Protein AF-A0A925GNR9-F1 (afdb_monomer_lite)

Structure (mmCIF, N/CA/C/O backbone):
data_AF-A0A925GNR9-F1
#
_entry.id   AF-A0A925GNR9-F1
#
loop_
_atom_site.group_PDB
_atom_site.id
_atom_site.type_symbol
_atom_site.label_atom_id
_atom_site.label_alt_id
_atom_site.label_comp_id
_atom_site.label_asym_id
_atom_site.label_entity_id
_atom_site.label_seq_id
_atom_site.pdbx_PDB_ins_code
_atom_site.Cartn_x
_atom_site.Cartn_y
_atom_site.Cartn_z
_atom_site.occupancy
_atom_site.B_iso_or_equiv
_atom_site.auth_seq_id
_atom_site.auth_comp_id
_atom_site.auth_asym_id
_atom_site.auth_atom_id
_atom_site.pdbx_PDB_model_num
ATOM 1 N N . ALA A 1 1 ? 16.975 -4.257 -23.717 1.00 45.25 1 ALA A N 1
ATOM 2 C CA . ALA A 1 1 ? 16.540 -3.544 -22.502 1.00 45.25 1 ALA A CA 1
ATOM 3 C C . ALA A 1 1 ? 15.121 -3.998 -22.194 1.00 45.25 1 ALA A C 1
ATOM 5 O O . ALA A 1 1 ? 14.310 -4.008 -23.113 1.00 45.25 1 ALA A O 1
ATOM 6 N N . ARG A 1 2 ? 14.858 -4.485 -20.975 1.00 49.28 2 ARG A N 1
ATOM 7 C CA . ARG A 1 2 ? 13.511 -4.875 -20.528 1.00 49.28 2 ARG A CA 1
ATOM 8 C C . ARG A 1 2 ? 12.659 -3.606 -20.499 1.00 49.28 2 ARG A C 1
ATOM 10 O O . ARG A 1 2 ? 12.994 -2.686 -19.762 1.00 49.28 2 ARG A O 1
ATOM 17 N N . ALA A 1 3 ? 11.660 -3.528 -21.371 1.00 58.31 3 ALA A N 1
ATOM 18 C CA . ALA A 1 3 ? 10.755 -2.390 -21.424 1.00 58.31 3 ALA A CA 1
ATOM 19 C C . ALA A 1 3 ? 9.917 -2.378 -20.142 1.00 58.31 3 ALA A C 1
ATOM 21 O O . ALA A 1 3 ? 9.346 -3.404 -19.772 1.00 58.31 3 ALA A O 1
ATOM 22 N N . VAL A 1 4 ? 9.895 -1.241 -19.454 1.00 66.12 4 VAL A N 1
ATOM 23 C CA . VAL A 1 4 ? 8.911 -0.984 -18.404 1.00 66.12 4 VAL A CA 1
ATOM 24 C C . VAL A 1 4 ? 7.555 -0.835 -19.091 1.00 66.12 4 VAL A C 1
ATOM 26 O O . VAL A 1 4 ? 7.478 -0.268 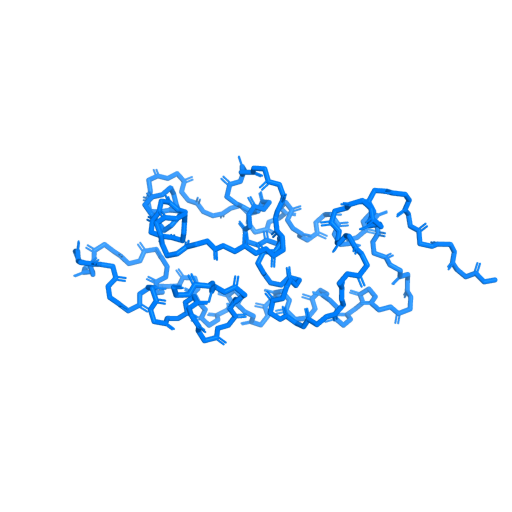-20.180 1.00 66.12 4 VAL A O 1
ATOM 29 N N . SER A 1 5 ? 6.505 -1.418 -18.516 1.00 86.31 5 SER A N 1
ATOM 30 C CA . SER A 1 5 ? 5.156 -1.280 -19.067 1.00 86.31 5 SER A CA 1
ATOM 31 C C . SER A 1 5 ? 4.696 0.178 -18.967 1.00 86.31 5 SER A C 1
ATOM 33 O O . SER A 1 5 ? 4.852 0.791 -17.911 1.00 86.31 5 SER A O 1
ATOM 35 N N . ASP A 1 6 ? 4.029 0.704 -20.000 1.00 89.62 6 ASP A N 1
ATOM 36 C CA . ASP A 1 6 ? 3.363 2.018 -19.946 1.00 89.62 6 ASP A CA 1
ATOM 37 C C . ASP A 1 6 ? 2.413 2.124 -18.737 1.00 89.62 6 ASP A C 1
ATOM 39 O O . ASP A 1 6 ? 2.233 3.197 -18.154 1.00 89.62 6 ASP A O 1
ATOM 43 N N . ALA A 1 7 ? 1.803 1.001 -18.332 1.00 92.00 7 ALA A N 1
ATOM 44 C CA . ALA A 1 7 ? 0.942 0.939 -17.155 1.00 92.00 7 ALA A CA 1
ATOM 45 C C . ALA A 1 7 ? 1.734 1.132 -15.853 1.00 92.00 7 ALA A C 1
ATOM 47 O O . ALA A 1 7 ? 1.257 1.820 -14.950 1.00 92.00 7 ALA A O 1
ATOM 48 N N . TRP A 1 8 ? 2.947 0.582 -15.772 1.00 94.88 8 TRP A N 1
ATOM 49 C CA . TRP A 1 8 ? 3.834 0.758 -14.626 1.00 94.88 8 TRP A CA 1
ATOM 50 C C . TRP A 1 8 ? 4.352 2.189 -14.530 1.00 94.88 8 TRP A C 1
ATOM 52 O O . TRP A 1 8 ? 4.233 2.807 -13.472 1.00 94.88 8 TRP A O 1
ATOM 62 N N . ASP A 1 9 ? 4.846 2.753 -15.634 1.00 93.31 9 ASP A N 1
ATOM 63 C CA . ASP A 1 9 ? 5.337 4.137 -15.662 1.00 93.31 9 ASP A CA 1
ATOM 64 C C . ASP A 1 9 ? 4.227 5.126 -15.295 1.00 93.31 9 ASP A C 1
ATOM 66 O O . ASP A 1 9 ? 4.435 6.053 -14.511 1.00 93.31 9 ASP A O 1
ATOM 70 N N . LYS A 1 10 ? 3.005 4.892 -15.785 1.00 93.88 10 LYS A N 1
ATOM 71 C CA . LYS A 1 10 ? 1.841 5.710 -15.437 1.00 93.88 10 LYS A CA 1
ATOM 72 C C . LYS A 1 10 ? 1.438 5.578 -13.968 1.00 93.88 10 LYS A C 1
ATOM 74 O O . LYS A 1 10 ? 1.074 6.579 -13.356 1.00 93.88 10 LYS A O 1
ATOM 79 N N . ALA A 1 11 ? 1.437 4.363 -13.420 1.00 94.81 11 ALA A N 1
ATOM 80 C CA . ALA A 1 11 ? 1.001 4.109 -12.048 1.00 94.81 11 ALA A CA 1
ATOM 81 C C . ALA A 1 11 ? 2.008 4.634 -11.018 1.00 94.81 11 ALA A C 1
ATOM 83 O O . ALA A 1 11 ? 1.617 5.227 -10.014 1.00 94.81 11 ALA A O 1
ATOM 84 N N . THR A 1 12 ? 3.299 4.442 -11.288 1.00 95.00 12 THR A N 1
ATOM 85 C CA . THR A 1 12 ? 4.389 4.905 -10.425 1.00 95.00 12 THR A CA 1
ATOM 86 C C . THR A 1 12 ? 4.716 6.379 -10.625 1.00 95.00 12 THR A C 1
ATOM 88 O O . THR A 1 12 ? 5.238 7.012 -9.715 1.00 95.00 12 THR A O 1
ATOM 91 N N . GLY A 1 13 ? 4.450 6.950 -11.803 1.00 92.38 13 GLY A N 1
ATOM 92 C CA . GLY A 1 13 ? 4.871 8.313 -12.132 1.00 92.38 13 GLY A CA 1
ATOM 93 C C . GLY A 1 13 ? 6.392 8.497 -12.069 1.00 92.38 13 GLY A C 1
ATOM 94 O O . GLY A 1 13 ? 6.855 9.599 -11.783 1.00 92.38 13 GLY A O 1
ATOM 95 N N . GLY A 1 14 ? 7.160 7.419 -12.270 1.00 90.38 14 GLY A N 1
ATOM 96 C CA . GLY A 1 14 ? 8.621 7.399 -12.144 1.00 90.38 14 GLY A CA 1
ATOM 97 C C . GLY A 1 14 ? 9.150 7.209 -10.716 1.00 90.38 14 GLY A C 1
ATOM 98 O O . GLY A 1 14 ? 10.365 7.163 -10.525 1.00 90.38 14 GLY A O 1
ATOM 99 N N . HIS A 1 15 ? 8.277 7.077 -9.712 1.00 93.19 15 HIS A N 1
ATOM 100 C CA . HIS A 1 15 ? 8.691 6.743 -8.350 1.00 93.19 15 HIS A CA 1
ATOM 101 C C . HIS A 1 15 ? 9.125 5.278 -8.242 1.00 93.19 15 HIS A C 1
ATOM 103 O O . HIS A 1 15 ? 8.481 4.380 -8.778 1.00 93.19 15 HIS A O 1
ATOM 109 N N . SER A 1 16 ? 10.216 5.040 -7.520 1.00 91.00 16 SER A N 1
ATOM 110 C CA . SER A 1 16 ? 10.762 3.696 -7.274 1.00 91.00 16 SER A CA 1
ATOM 111 C C . SER A 1 16 ? 11.191 3.477 -5.822 1.00 91.00 16 SER A C 1
ATOM 113 O O . SER A 1 16 ? 11.683 2.402 -5.495 1.00 91.00 16 SER A O 1
ATOM 115 N N . ASP A 1 17 ? 10.994 4.472 -4.950 1.00 95.44 17 ASP A N 1
ATOM 116 C CA . ASP A 1 17 ? 11.191 4.322 -3.512 1.00 95.44 17 ASP A CA 1
ATOM 117 C C . ASP A 1 17 ? 10.093 3.445 -2.893 1.00 95.44 17 ASP A C 1
ATOM 119 O O . ASP A 1 17 ? 8.928 3.497 -3.299 1.00 95.44 17 ASP A O 1
ATOM 123 N N . GLU A 1 18 ? 10.473 2.656 -1.888 1.00 96.38 18 GLU A N 1
ATOM 124 C CA . GLU A 1 18 ? 9.603 1.665 -1.246 1.00 96.38 18 GLU A CA 1
ATOM 125 C C . GLU A 1 18 ? 8.308 2.283 -0.715 1.00 96.38 18 GLU A C 1
ATOM 127 O O . GLU A 1 18 ? 7.229 1.761 -0.978 1.00 96.38 18 GLU A O 1
ATOM 132 N N . GLY A 1 19 ? 8.384 3.445 -0.058 1.00 97.31 19 GLY A N 1
ATOM 133 C CA . GLY A 1 19 ? 7.212 4.115 0.503 1.00 97.31 19 GLY A CA 1
ATOM 134 C C . GLY A 1 19 ? 6.181 4.501 -0.559 1.00 97.31 19 GLY A C 1
ATOM 135 O O . GLY A 1 19 ? 4.977 4.303 -0.367 1.00 97.31 19 GLY A O 1
ATOM 136 N N . SER A 1 20 ? 6.622 5.018 -1.707 1.00 97.75 20 SER A N 1
ATOM 137 C CA . SER A 1 20 ? 5.735 5.349 -2.829 1.00 97.75 20 SER A CA 1
ATOM 138 C C . SER A 1 20 ? 5.140 4.103 -3.491 1.00 97.75 20 SER A C 1
ATOM 140 O O . SER A 1 20 ? 3.959 4.112 -3.850 1.00 97.75 20 SER A O 1
ATOM 142 N N . LEU A 1 21 ? 5.918 3.023 -3.614 1.00 98.12 21 LEU A N 1
ATOM 143 C CA . LEU A 1 21 ? 5.453 1.749 -4.169 1.00 98.12 21 LEU A CA 1
ATOM 144 C C . LEU A 1 21 ? 4.454 1.051 -3.238 1.00 98.12 21 LEU A C 1
ATOM 146 O O . LEU A 1 21 ? 3.369 0.685 -3.684 1.00 98.12 21 LEU A O 1
ATOM 150 N N . LEU A 1 22 ? 4.737 0.964 -1.937 1.00 98.50 22 LEU A N 1
ATOM 151 C CA . LEU A 1 22 ? 3.807 0.426 -0.939 1.00 98.50 22 LEU A CA 1
ATOM 152 C C . LEU A 1 22 ? 2.502 1.223 -0.899 1.00 98.50 22 LEU A C 1
ATOM 154 O O . LEU A 1 22 ? 1.416 0.646 -0.832 1.00 98.50 22 LEU A O 1
ATOM 158 N N . THR A 1 23 ? 2.583 2.548 -1.036 1.00 98.44 23 THR A N 1
ATOM 159 C CA . THR A 1 23 ? 1.393 3.401 -1.151 1.00 98.44 23 THR A CA 1
ATOM 160 C C . THR A 1 23 ? 0.553 3.036 -2.370 1.00 98.44 23 THR A C 1
ATOM 162 O O . THR A 1 23 ? -0.671 2.886 -2.271 1.00 98.44 23 THR A O 1
ATOM 165 N N . LEU A 1 24 ? 1.213 2.860 -3.515 1.00 98.31 24 LEU A N 1
ATOM 166 C CA . LEU A 1 24 ? 0.580 2.470 -4.766 1.00 98.31 24 LEU A CA 1
ATOM 167 C C . LEU A 1 24 ? -0.103 1.108 -4.629 1.00 98.31 24 LEU A C 1
ATOM 169 O O . LEU A 1 24 ? -1.305 0.999 -4.887 1.00 98.31 24 LEU A O 1
ATOM 173 N N . PHE A 1 25 ? 0.620 0.100 -4.150 1.00 98.38 25 PHE A N 1
ATOM 174 C CA . PHE A 1 25 ? 0.118 -1.258 -3.944 1.00 98.38 25 PHE A CA 1
ATOM 175 C C . PHE A 1 25 ? -1.069 -1.281 -2.981 1.00 98.38 25 PHE A C 1
ATOM 177 O O . PHE A 1 25 ? -2.117 -1.839 -3.309 1.00 98.38 25 PHE A O 1
ATOM 184 N N . LEU A 1 26 ? -0.983 -0.565 -1.859 1.00 98.25 26 LEU A N 1
ATOM 185 C CA . LEU A 1 26 ? -2.081 -0.446 -0.905 1.00 98.25 26 LEU A CA 1
ATOM 186 C C . LEU A 1 26 ? -3.320 0.210 -1.536 1.00 98.25 26 LEU A C 1
ATOM 188 O O . LEU A 1 26 ? -4.450 -0.247 -1.340 1.00 98.25 26 LEU A O 1
ATOM 192 N N . THR A 1 27 ? -3.150 1.273 -2.328 1.00 97.81 27 THR A N 1
ATOM 193 C CA . THR A 1 27 ? -4.295 1.908 -3.003 1.00 97.81 27 THR A CA 1
ATOM 194 C C . THR A 1 27 ? -4.974 0.958 -3.993 1.00 97.81 27 THR A C 1
ATOM 196 O O . THR A 1 27 ? -6.206 0.918 -4.033 1.00 97.81 27 THR A O 1
ATOM 199 N N . MET A 1 28 ? -4.211 0.122 -4.700 1.00 97.00 28 MET A N 1
ATOM 200 C CA . MET A 1 28 ? -4.750 -0.901 -5.601 1.00 97.00 28 MET A CA 1
ATOM 201 C C . MET A 1 28 ? -5.439 -2.038 -4.844 1.00 97.00 28 MET A C 1
ATOM 203 O O . MET A 1 28 ? -6.583 -2.370 -5.155 1.00 97.00 28 MET A O 1
ATOM 207 N N . ALA A 1 29 ? -4.818 -2.557 -3.784 1.00 97.62 29 ALA A N 1
ATOM 208 C CA . ALA A 1 29 ? -5.365 -3.627 -2.948 1.00 97.62 29 ALA A CA 1
ATOM 209 C C . ALA A 1 29 ? -6.652 -3.219 -2.205 1.00 97.62 29 ALA A C 1
ATOM 211 O O . ALA A 1 29 ? -7.478 -4.054 -1.836 1.00 97.62 29 ALA A O 1
ATOM 212 N N . THR A 1 30 ? -6.880 -1.917 -2.019 1.00 96.50 30 THR A N 1
ATOM 213 C CA . THR A 1 30 ? -8.157 -1.388 -1.509 1.00 96.50 30 THR A CA 1
ATOM 214 C C . THR A 1 30 ? -9.191 -1.117 -2.603 1.00 96.50 30 THR A C 1
ATOM 216 O O . THR A 1 30 ? -10.285 -0.635 -2.302 1.00 96.50 30 THR A O 1
ATOM 219 N N . GLY A 1 31 ? -8.879 -1.362 -3.878 1.00 93.81 31 GLY A N 1
ATOM 220 C CA . GLY A 1 31 ? -9.722 -1.011 -5.024 1.00 93.81 31 GLY A CA 1
ATOM 221 C C . GLY A 1 31 ? -9.953 0.497 -5.148 1.00 93.81 31 GLY A C 1
ATOM 222 O O . GLY A 1 31 ? -11.065 0.939 -5.447 1.00 93.81 31 GLY A O 1
ATOM 223 N N . SER A 1 32 ? -8.965 1.300 -4.765 1.00 94.62 32 SER A N 1
ATOM 224 C CA . SER A 1 32 ? -8.972 2.757 -4.901 1.00 94.62 32 SER A CA 1
ATOM 225 C C . SER A 1 32 ? -8.146 3.164 -6.123 1.00 94.62 32 SER A C 1
ATOM 227 O O . SER A 1 32 ? -7.410 2.356 -6.681 1.00 94.62 32 SER A O 1
ATOM 229 N N . ALA A 1 33 ? -8.272 4.418 -6.563 1.00 93.75 33 ALA A N 1
ATOM 230 C CA . ALA A 1 33 ? -7.428 4.922 -7.644 1.00 93.75 33 ALA A CA 1
ATOM 231 C C . ALA A 1 33 ? -5.937 4.817 -7.244 1.00 93.75 33 ALA A C 1
ATOM 233 O O . ALA A 1 33 ? -5.622 5.251 -6.129 1.00 93.75 33 ALA A O 1
ATOM 234 N N . PRO A 1 34 ? -5.054 4.293 -8.120 1.00 94.81 34 PRO A N 1
ATOM 235 C CA . PRO A 1 34 ? -3.630 4.150 -7.833 1.00 94.81 34 PRO A CA 1
ATOM 236 C C . PRO A 1 34 ? -2.990 5.500 -7.492 1.00 94.81 34 PRO A C 1
ATOM 238 O O . PRO A 1 34 ? -3.195 6.484 -8.210 1.00 94.81 34 PRO A O 1
ATOM 241 N N . LYS A 1 35 ? -2.254 5.569 -6.379 1.00 96.31 35 LYS A N 1
ATOM 242 C CA . LYS A 1 35 ? -1.546 6.778 -5.933 1.00 96.31 35 LYS A CA 1
ATOM 243 C C . LYS A 1 35 ? -0.222 6.420 -5.282 1.00 96.31 35 LYS A C 1
ATOM 245 O O . LYS A 1 35 ? -0.176 5.501 -4.483 1.00 96.31 35 LYS A O 1
ATOM 250 N N . THR A 1 36 ? 0.798 7.232 -5.518 1.00 97.06 36 THR A N 1
ATOM 251 C CA . THR A 1 36 ? 2.100 7.143 -4.838 1.00 97.06 36 THR A CA 1
ATOM 252 C C . THR A 1 36 ? 2.225 8.074 -3.633 1.00 97.06 36 THR A C 1
ATOM 254 O O . THR A 1 36 ? 3.235 8.042 -2.943 1.00 97.06 36 THR A O 1
ATOM 257 N N . LEU A 1 37 ? 1.209 8.905 -3.367 1.00 97.31 37 LEU A N 1
ATOM 258 C CA . LEU A 1 37 ? 1.172 9.835 -2.240 1.00 97.31 37 LEU A CA 1
ATOM 259 C C . LEU A 1 37 ? -0.223 9.870 -1.612 1.00 97.31 37 LEU A C 1
ATOM 261 O O . LEU A 1 37 ? -1.235 10.044 -2.305 1.00 97.31 37 LEU A O 1
ATOM 265 N N . LEU A 1 38 ? -0.274 9.784 -0.286 1.00 97.25 38 LEU A N 1
ATOM 266 C CA . LEU A 1 38 ? -1.492 9.969 0.496 1.00 97.25 38 LEU A CA 1
ATOM 267 C C . LEU A 1 38 ? -1.424 11.250 1.313 1.00 97.25 38 LEU A C 1
ATOM 269 O O . LEU A 1 38 ? -0.373 11.671 1.775 1.00 97.25 38 LEU A O 1
ATOM 273 N N . THR A 1 39 ? -2.590 11.835 1.548 1.00 97.38 39 THR A N 1
ATOM 274 C CA . THR A 1 39 ? -2.797 12.730 2.690 1.00 97.38 39 THR A CA 1
ATOM 275 C C . THR A 1 39 ? -3.272 11.909 3.880 1.00 97.38 39 THR A C 1
ATOM 277 O O . THR A 1 39 ? -3.912 10.872 3.675 1.00 97.38 39 THR A O 1
ATOM 280 N N . GLU A 1 40 ? -3.082 12.393 5.110 1.00 95.69 40 GLU A N 1
ATOM 281 C CA . GLU A 1 40 ? -3.608 11.703 6.302 1.00 95.69 40 GLU A CA 1
ATOM 282 C C . GLU A 1 40 ? -5.105 11.386 6.199 1.00 95.69 40 GLU A C 1
ATOM 284 O O . GLU A 1 40 ? -5.552 10.283 6.514 1.00 95.69 40 GLU A O 1
ATOM 289 N N . LYS A 1 41 ? -5.895 12.326 5.669 1.00 96.31 41 LYS A N 1
ATOM 290 C CA . LYS A 1 41 ? -7.333 12.126 5.444 1.00 96.31 41 LYS A CA 1
ATOM 291 C C . LYS A 1 41 ? -7.612 10.959 4.490 1.00 96.31 41 LYS A C 1
ATOM 293 O O . LYS A 1 41 ? -8.562 10.197 4.697 1.00 96.31 41 LYS A O 1
ATOM 298 N N . THR A 1 42 ? -6.811 10.827 3.433 1.00 96.69 42 THR A N 1
ATOM 299 C CA . THR A 1 42 ? -6.946 9.725 2.472 1.00 96.69 42 THR A CA 1
ATOM 300 C C . THR A 1 42 ? -6.508 8.412 3.111 1.00 96.69 42 THR A C 1
ATOM 302 O O . THR A 1 42 ? -7.234 7.432 2.988 1.00 96.69 42 THR A O 1
ATOM 305 N N . ALA A 1 43 ? -5.405 8.405 3.862 1.00 97.44 43 ALA A N 1
ATOM 306 C CA . ALA A 1 43 ? -4.934 7.239 4.607 1.00 97.44 43 ALA A CA 1
ATOM 307 C C . ALA A 1 43 ? -6.002 6.727 5.593 1.00 97.44 43 ALA A C 1
ATOM 309 O O . ALA A 1 43 ? -6.388 5.561 5.538 1.00 97.44 43 ALA A O 1
ATOM 310 N N . ALA A 1 44 ? -6.598 7.616 6.395 1.00 96.81 44 ALA A N 1
ATOM 311 C CA . ALA A 1 44 ? -7.704 7.270 7.292 1.00 96.81 44 ALA A CA 1
ATOM 312 C C . ALA A 1 44 ? -8.919 6.699 6.538 1.00 96.81 44 ALA A C 1
ATOM 314 O O . ALA A 1 44 ? -9.592 5.787 7.017 1.00 96.81 44 ALA A O 1
ATOM 315 N N . THR A 1 45 ? -9.210 7.222 5.343 1.00 96.88 45 THR A N 1
ATOM 316 C CA . THR A 1 45 ? -10.294 6.710 4.490 1.00 96.88 45 THR A CA 1
ATOM 317 C C . THR A 1 45 ? -9.982 5.310 3.962 1.00 96.88 45 THR A C 1
ATOM 319 O O . THR A 1 45 ? -10.871 4.458 3.952 1.00 96.88 45 THR A O 1
ATOM 322 N N . LEU A 1 46 ? -8.733 5.049 3.565 1.00 97.31 46 LEU A N 1
ATOM 323 C CA . LEU A 1 46 ? -8.286 3.726 3.129 1.00 97.31 46 LEU A CA 1
ATOM 324 C C . LEU A 1 46 ? -8.386 2.705 4.261 1.00 97.31 46 LEU A C 1
ATOM 326 O O . LEU A 1 46 ? -8.975 1.653 4.045 1.00 97.31 46 LEU A O 1
ATOM 330 N N . ILE A 1 47 ? -7.926 3.036 5.471 1.00 97.19 47 ILE A N 1
ATOM 331 C CA . ILE A 1 47 ? -8.036 2.150 6.643 1.00 97.19 47 ILE A CA 1
ATOM 332 C C . ILE A 1 47 ? -9.502 1.777 6.901 1.00 97.19 47 ILE A C 1
ATOM 334 O O . ILE A 1 47 ? -9.843 0.603 7.027 1.00 97.19 47 ILE A O 1
ATOM 338 N N . LYS A 1 48 ? -10.412 2.760 6.897 1.00 96.06 48 LYS A N 1
ATOM 339 C CA . LYS A 1 48 ? -11.853 2.494 7.055 1.00 96.06 48 LYS A CA 1
ATOM 340 C C . LYS A 1 48 ? -12.398 1.584 5.955 1.00 96.06 48 LYS A C 1
ATOM 342 O O . LYS A 1 48 ? -13.248 0.739 6.227 1.00 96.06 48 LYS A O 1
ATOM 347 N N . LYS A 1 49 ? -11.927 1.751 4.716 1.00 96.00 49 LYS A N 1
ATOM 348 C CA . LYS A 1 49 ? -12.309 0.890 3.591 1.00 96.00 49 LYS A CA 1
ATOM 349 C C . LYS A 1 49 ? -11.795 -0.536 3.796 1.00 96.00 49 LYS A C 1
ATOM 351 O O . LYS A 1 49 ? -12.588 -1.459 3.671 1.00 96.00 49 LYS A O 1
ATOM 356 N N . ILE A 1 50 ? -10.536 -0.703 4.202 1.00 96.69 50 ILE A N 1
ATOM 357 C CA . ILE A 1 50 ? -9.928 -2.003 4.528 1.00 96.69 50 ILE A CA 1
ATOM 358 C C . ILE A 1 50 ? -10.759 -2.741 5.576 1.00 96.69 50 ILE A C 1
ATOM 360 O O . ILE A 1 50 ? -11.140 -3.885 5.358 1.00 96.69 50 ILE A O 1
ATOM 364 N N . ARG A 1 51 ? -11.122 -2.074 6.674 1.00 95.62 51 ARG A N 1
ATOM 365 C CA . ARG A 1 51 ? -11.925 -2.691 7.743 1.00 95.62 51 ARG A CA 1
ATOM 366 C C . ARG A 1 51 ? -13.352 -3.023 7.308 1.00 95.62 51 ARG A C 1
ATOM 368 O O . ARG A 1 51 ? -13.947 -3.969 7.804 1.00 95.62 51 ARG A O 1
ATOM 375 N N . LYS A 1 52 ? -13.912 -2.256 6.368 1.00 95.00 52 LYS A N 1
ATOM 376 C CA . LYS A 1 52 ? -15.276 -2.464 5.867 1.00 95.00 52 LYS A CA 1
ATOM 377 C C . LYS A 1 52 ? -15.373 -3.566 4.810 1.00 95.00 52 LYS A C 1
ATOM 379 O O . LYS A 1 52 ? -16.358 -4.295 4.796 1.00 95.00 52 LYS A O 1
ATOM 384 N N . SER A 1 53 ? -14.433 -3.620 3.870 1.00 94.38 53 SER A N 1
ATOM 385 C CA . SER A 1 53 ? -14.524 -4.474 2.674 1.00 94.38 53 SER A CA 1
ATOM 386 C C . SER A 1 53 ? -13.399 -5.496 2.545 1.00 94.38 53 SER A C 1
ATOM 388 O O . SER A 1 53 ? -13.360 -6.217 1.551 1.00 94.38 53 SER A O 1
ATOM 390 N N . GLY A 1 54 ? -12.483 -5.542 3.509 1.00 94.44 54 GLY A N 1
ATOM 391 C CA . GLY A 1 54 ? -11.255 -6.317 3.415 1.00 94.44 54 GLY A CA 1
ATOM 392 C C . GLY A 1 54 ? -10.191 -5.642 2.548 1.00 94.44 54 GLY A C 1
ATOM 393 O O . GLY A 1 54 ? -10.406 -4.583 1.945 1.00 94.44 54 GLY A O 1
ATOM 394 N N . LEU A 1 55 ? -9.028 -6.291 2.505 1.00 96.06 55 LEU A N 1
ATOM 395 C CA . LEU A 1 55 ? -7.878 -5.929 1.682 1.00 96.06 55 LEU A CA 1
ATOM 396 C C . LEU A 1 55 ? -7.656 -7.038 0.649 1.00 96.06 55 LEU A C 1
ATOM 398 O O . LEU A 1 55 ? -7.514 -8.195 1.033 1.00 96.06 55 LEU A O 1
ATOM 402 N N . LYS A 1 56 ? -7.638 -6.681 -0.636 1.00 97.12 56 LYS A N 1
ATOM 403 C CA . LYS A 1 56 ? -7.441 -7.608 -1.757 1.00 97.12 56 LYS A CA 1
ATOM 404 C C . LYS A 1 56 ? -5.977 -7.609 -2.166 1.00 97.12 56 LYS A C 1
ATOM 406 O O . LYS A 1 56 ? -5.580 -6.888 -3.082 1.00 97.12 56 LYS A O 1
ATOM 411 N N . VAL A 1 57 ? -5.175 -8.345 -1.408 1.00 97.00 57 VAL A N 1
ATOM 41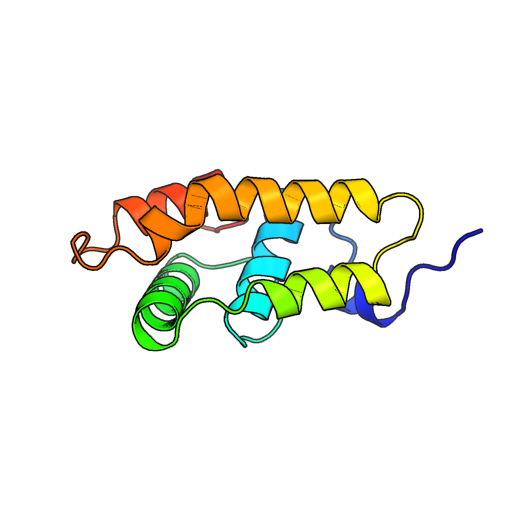2 C CA . VAL A 1 57 ? -3.713 -8.407 -1.551 1.00 97.00 57 VAL A CA 1
ATOM 413 C C . VAL A 1 57 ? -3.302 -8.803 -2.972 1.00 97.00 57 VAL A C 1
ATOM 415 O O . VAL A 1 57 ? -2.351 -8.246 -3.521 1.00 97.00 57 VAL A O 1
ATOM 418 N N . GLU A 1 58 ? -4.084 -9.688 -3.584 1.00 97.19 58 GLU A N 1
ATOM 419 C CA . GLU A 1 58 ? -3.896 -10.218 -4.928 1.00 97.19 58 GLU A CA 1
ATOM 420 C C . GLU A 1 58 ? -3.872 -9.136 -6.015 1.00 97.19 58 GLU A C 1
ATOM 422 O O . GLU A 1 58 ? -3.090 -9.243 -6.950 1.00 97.19 58 GLU A O 1
ATOM 427 N N . LEU A 1 59 ? -4.624 -8.036 -5.868 1.00 97.12 59 LEU A N 1
ATOM 428 C CA . LEU A 1 59 ? -4.666 -6.986 -6.896 1.00 97.12 59 LEU A CA 1
ATOM 429 C C . LEU A 1 59 ? -3.313 -6.293 -7.085 1.00 97.12 59 LEU A C 1
ATOM 431 O O . LEU A 1 59 ? -2.979 -5.881 -8.194 1.00 97.12 59 LEU A O 1
ATOM 435 N N . ALA A 1 60 ? -2.548 -6.134 -6.006 1.00 97.38 60 ALA A N 1
ATOM 436 C CA . ALA A 1 60 ? -1.207 -5.571 -6.087 1.00 97.38 60 ALA A CA 1
ATOM 437 C C . ALA A 1 60 ? -0.198 -6.613 -6.589 1.00 97.38 60 ALA A C 1
ATOM 439 O O . ALA A 1 60 ? 0.632 -6.286 -7.433 1.00 97.38 60 ALA A O 1
ATOM 440 N N . THR A 1 61 ? -0.307 -7.866 -6.139 1.00 97.19 61 THR A N 1
ATOM 441 C CA . THR A 1 61 ? 0.525 -8.977 -6.624 1.00 97.19 61 THR A CA 1
ATOM 442 C C . THR A 1 61 ? 0.396 -9.172 -8.135 1.00 97.19 61 THR A C 1
ATOM 444 O O . THR A 1 61 ? 1.412 -9.233 -8.828 1.00 97.19 61 THR A O 1
ATOM 447 N N . ASP A 1 62 ? -0.832 -9.197 -8.653 1.00 96.44 62 ASP A N 1
ATOM 448 C CA . ASP A 1 62 ? -1.115 -9.351 -10.081 1.00 96.44 62 ASP A CA 1
ATOM 449 C C . ASP A 1 62 ? -0.573 -8.160 -10.880 1.00 96.44 62 ASP A C 1
ATOM 451 O O . ASP A 1 62 ? 0.080 -8.341 -11.906 1.00 96.44 62 ASP A O 1
ATOM 455 N N . PHE A 1 63 ? -0.754 -6.935 -10.371 1.00 96.12 63 PHE A N 1
ATOM 456 C CA . PHE A 1 63 ? -0.208 -5.731 -10.999 1.00 96.12 63 PHE A CA 1
ATOM 457 C C . PHE A 1 63 ? 1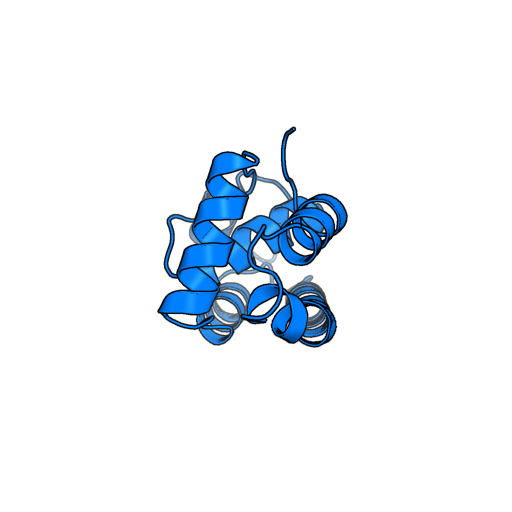.325 -5.770 -11.104 1.00 96.12 63 PHE A C 1
ATOM 459 O O . PHE A 1 63 ? 1.886 -5.422 -12.145 1.00 96.12 63 PHE A O 1
ATOM 466 N N . ILE A 1 64 ? 2.013 -6.205 -10.041 1.00 96.00 64 ILE A N 1
ATOM 467 C CA . ILE A 1 64 ? 3.473 -6.364 -10.042 1.00 96.00 64 ILE A CA 1
ATOM 468 C C . ILE A 1 64 ? 3.869 -7.422 -11.078 1.00 96.00 64 ILE A C 1
ATOM 470 O O . ILE A 1 64 ? 4.724 -7.151 -11.917 1.00 96.00 64 ILE A O 1
ATOM 474 N N . ALA A 1 65 ? 3.209 -8.584 -11.083 1.00 94.19 65 ALA A N 1
ATOM 475 C CA . ALA A 1 65 ? 3.435 -9.656 -12.056 1.00 94.19 65 ALA A CA 1
ATOM 476 C C . ALA A 1 65 ? 3.252 -9.245 -13.513 1.00 94.19 65 ALA A C 1
ATOM 478 O O . ALA A 1 65 ? 4.050 -9.643 -14.363 1.00 94.19 65 ALA A O 1
ATOM 479 N N . GLU A 1 66 ? 2.241 -8.439 -13.804 1.00 94.44 66 GLU A N 1
ATOM 480 C CA . GLU A 1 66 ? 1.910 -8.090 -15.178 1.00 94.44 66 GLU A CA 1
ATOM 481 C C . GLU A 1 66 ? 2.710 -6.892 -15.706 1.00 94.44 66 GLU A C 1
ATOM 483 O O . GLU A 1 66 ? 2.951 -6.786 -16.913 1.00 94.44 66 GLU A O 1
ATOM 488 N N . HIS A 1 67 ? 3.110 -5.961 -14.836 1.00 94.81 67 HIS A N 1
ATOM 489 C CA . HIS A 1 67 ? 3.590 -4.654 -15.287 1.00 94.81 67 HIS A CA 1
ATOM 490 C C . HIS A 1 67 ? 4.955 -4.236 -14.746 1.00 94.81 67 HIS A C 1
ATOM 492 O O . HIS A 1 67 ? 5.589 -3.375 -15.366 1.00 94.81 67 HIS A O 1
ATOM 498 N N . ALA A 1 68 ? 5.432 -4.814 -13.639 1.00 93.75 68 ALA A N 1
ATOM 499 C CA . ALA A 1 68 ? 6.713 -4.409 -13.074 1.00 93.75 68 ALA A CA 1
ATOM 500 C C . ALA A 1 68 ? 7.882 -4.702 -14.029 1.00 93.75 68 ALA A C 1
ATOM 502 O O . ALA A 1 68 ? 7.865 -5.688 -14.775 1.00 93.75 68 ALA A O 1
ATOM 503 N N . PRO A 1 69 ? 8.953 -3.888 -13.996 1.00 92.69 69 PRO A N 1
ATOM 504 C CA . PRO A 1 69 ? 10.183 -4.210 -14.699 1.00 92.69 69 PRO A CA 1
ATOM 505 C C . PRO A 1 69 ? 10.691 -5.576 -14.233 1.00 92.69 69 PRO A C 1
ATOM 507 O O . PRO A 1 69 ? 10.986 -5.761 -13.058 1.00 92.69 69 PRO A O 1
ATOM 510 N N . VAL A 1 70 ? 10.872 -6.519 -15.159 1.00 89.69 70 VAL A N 1
ATOM 511 C CA . VAL A 1 70 ? 11.219 -7.918 -14.826 1.00 89.69 70 VAL A CA 1
ATOM 512 C C . VAL A 1 70 ? 12.516 -8.047 -14.004 1.00 89.69 70 VAL A C 1
ATOM 514 O O . VAL A 1 70 ? 12.754 -9.059 -13.363 1.00 89.69 70 VAL A O 1
ATOM 517 N N . GLN A 1 71 ? 13.390 -7.038 -14.027 1.00 90.94 71 GLN A N 1
ATOM 518 C CA . GLN A 1 71 ? 14.605 -7.017 -13.203 1.00 90.94 71 GLN A CA 1
ATOM 519 C C . GLN A 1 71 ? 14.358 -6.754 -11.706 1.00 90.94 71 GLN A C 1
ATOM 521 O O . GLN A 1 71 ? 15.234 -7.075 -10.922 1.00 90.94 71 GLN A O 1
ATOM 526 N N . TYR A 1 72 ? 13.205 -6.190 -11.338 1.00 92.31 72 TYR A N 1
ATOM 527 C CA . TYR A 1 72 ? 12.814 -5.857 -9.960 1.00 92.31 72 TYR A CA 1
ATOM 528 C C . TYR A 1 72 ? 11.538 -6.588 -9.528 1.00 92.31 72 TYR A C 1
ATOM 530 O O . TYR A 1 72 ? 10.923 -6.237 -8.528 1.00 92.31 72 TYR A O 1
ATOM 538 N N . HIS A 1 73 ? 11.087 -7.559 -10.324 1.00 91.38 73 HIS A N 1
ATOM 539 C CA . HIS A 1 73 ? 9.805 -8.224 -10.113 1.00 91.38 73 HIS A CA 1
ATOM 540 C C . HIS A 1 73 ? 9.761 -8.957 -8.767 1.00 91.38 73 HIS A C 1
ATOM 542 O O . HIS A 1 73 ? 8.873 -8.681 -7.962 1.00 91.38 73 HIS A O 1
ATOM 548 N N . ASP A 1 74 ? 10.762 -9.800 -8.506 1.00 94.88 74 ASP A N 1
ATOM 549 C CA . ASP A 1 74 ? 10.878 -10.543 -7.249 1.00 94.88 74 ASP A CA 1
ATOM 550 C C . ASP A 1 74 ? 11.035 -9.595 -6.049 1.00 94.88 74 ASP A C 1
ATOM 552 O O . ASP A 1 74 ? 10.376 -9.785 -5.031 1.00 94.88 74 ASP A O 1
ATOM 556 N N . ASP A 1 75 ? 11.831 -8.529 -6.196 1.00 96.44 75 ASP A N 1
ATOM 557 C CA . ASP A 1 75 ? 12.067 -7.542 -5.135 1.00 96.44 75 ASP A CA 1
ATOM 558 C C . ASP A 1 75 ? 10.777 -6.806 -4.745 1.00 96.44 75 ASP A C 1
ATOM 560 O O . ASP A 1 75 ? 10.458 -6.674 -3.565 1.00 96.44 75 ASP A O 1
ATOM 564 N N . TYR A 1 76 ? 9.995 -6.340 -5.725 1.00 97.19 76 TYR A N 1
ATOM 565 C CA . TYR A 1 76 ? 8.733 -5.646 -5.451 1.00 97.19 76 TYR A CA 1
ATOM 566 C C . TYR A 1 76 ? 7.650 -6.581 -4.926 1.00 97.19 76 TYR A C 1
ATOM 568 O O . TYR A 1 76 ? 6.808 -6.155 -4.133 1.00 97.19 76 TYR A O 1
ATOM 576 N N . LEU A 1 77 ? 7.666 -7.846 -5.348 1.00 96.88 77 LEU A N 1
ATOM 577 C CA . LEU A 1 77 ? 6.760 -8.847 -4.811 1.00 96.88 77 LEU A CA 1
ATOM 578 C C . LEU A 1 77 ? 7.088 -9.161 -3.346 1.00 96.88 77 LEU A C 1
ATOM 580 O O . LEU A 1 77 ? 6.167 -9.173 -2.532 1.00 96.88 77 LEU A O 1
ATOM 584 N N . ALA A 1 78 ? 8.368 -9.353 -3.015 1.00 98.00 78 ALA A N 1
ATOM 585 C CA . ALA A 1 78 ? 8.829 -9.560 -1.644 1.00 98.00 78 ALA A CA 1
ATOM 586 C C . ALA A 1 78 ? 8.490 -8.352 -0.760 1.00 98.00 78 ALA A C 1
ATOM 588 O O . ALA A 1 78 ? 7.816 -8.513 0.251 1.00 98.00 78 ALA A O 1
ATOM 589 N N . LEU A 1 79 ? 8.809 -7.133 -1.215 1.00 98.06 79 LEU A N 1
ATOM 590 C CA . LEU A 1 79 ? 8.453 -5.886 -0.526 1.00 98.06 79 LEU A CA 1
ATOM 591 C C . LEU A 1 79 ? 6.959 -5.827 -0.169 1.00 98.06 79 LEU A C 1
ATOM 593 O O . LEU A 1 79 ? 6.583 -5.442 0.938 1.00 98.06 79 LEU A O 1
ATOM 597 N N . TRP A 1 80 ? 6.090 -6.189 -1.117 1.00 98.31 80 TRP A N 1
ATOM 598 C CA . TRP A 1 80 ? 4.650 -6.189 -0.882 1.00 98.31 80 TRP A CA 1
ATOM 599 C C . TRP A 1 80 ? 4.208 -7.281 0.097 1.00 98.31 80 TRP A C 1
ATOM 601 O O . TRP A 1 80 ? 3.357 -7.027 0.950 1.00 98.31 80 TRP A O 1
ATOM 611 N N . GLN A 1 81 ? 4.762 -8.487 -0.021 1.00 98.06 81 GLN A N 1
ATOM 612 C CA . GLN A 1 81 ? 4.431 -9.614 0.851 1.00 98.06 81 GLN A CA 1
ATOM 613 C C . GLN A 1 81 ? 4.862 -9.357 2.296 1.00 98.06 81 GLN A C 1
ATOM 615 O O . GLN A 1 81 ? 4.029 -9.506 3.190 1.00 98.06 81 GLN A O 1
ATOM 620 N N . ASP A 1 82 ? 6.090 -8.880 2.498 1.00 98.31 82 ASP A N 1
ATOM 621 C CA . ASP A 1 82 ? 6.644 -8.545 3.813 1.00 98.31 82 ASP A CA 1
ATOM 622 C C . ASP A 1 82 ? 5.792 -7.465 4.499 1.00 98.31 82 ASP A C 1
ATOM 624 O O . ASP A 1 82 ? 5.378 -7.606 5.650 1.00 98.31 82 ASP A O 1
ATOM 628 N N . PHE A 1 83 ? 5.414 -6.414 3.758 1.00 98.38 83 PHE A N 1
ATOM 629 C CA . PHE A 1 83 ? 4.511 -5.388 4.279 1.00 98.38 83 PHE A CA 1
ATOM 630 C C . PHE A 1 83 ? 3.159 -5.971 4.710 1.00 98.38 83 PHE A C 1
ATOM 632 O O . PHE A 1 83 ? 2.627 -5.589 5.752 1.00 98.38 83 PHE A O 1
ATOM 639 N N . ILE A 1 84 ? 2.565 -6.868 3.918 1.00 98.19 84 ILE A N 1
ATOM 640 C CA . ILE A 1 84 ? 1.269 -7.468 4.250 1.00 98.19 84 ILE A CA 1
ATOM 641 C C . ILE A 1 84 ? 1.359 -8.368 5.480 1.00 98.19 84 ILE A C 1
ATOM 643 O O . ILE A 1 84 ? 0.463 -8.286 6.324 1.00 98.19 84 ILE A O 1
ATOM 647 N N . GLU A 1 85 ? 2.412 -9.177 5.595 1.00 97.75 85 GLU A N 1
ATOM 648 C CA . GLU A 1 85 ? 2.644 -10.057 6.745 1.00 97.75 85 GLU A CA 1
ATOM 649 C C . GLU A 1 85 ? 2.634 -9.263 8.061 1.00 97.75 85 GLU A C 1
ATOM 651 O O . GLU A 1 85 ? 1.913 -9.621 8.999 1.00 97.75 85 GLU A O 1
ATOM 656 N N . ASP A 1 86 ? 3.317 -8.118 8.087 1.00 96.31 86 ASP A N 1
ATOM 657 C CA . ASP A 1 86 ? 3.434 -7.284 9.283 1.00 96.31 86 ASP A CA 1
ATOM 658 C C . ASP A 1 86 ? 2.229 -6.352 9.506 1.00 96.31 86 ASP A C 1
ATOM 660 O O . ASP A 1 86 ? 1.790 -6.119 10.640 1.00 96.31 86 ASP A O 1
ATOM 664 N N . ALA A 1 87 ? 1.673 -5.777 8.43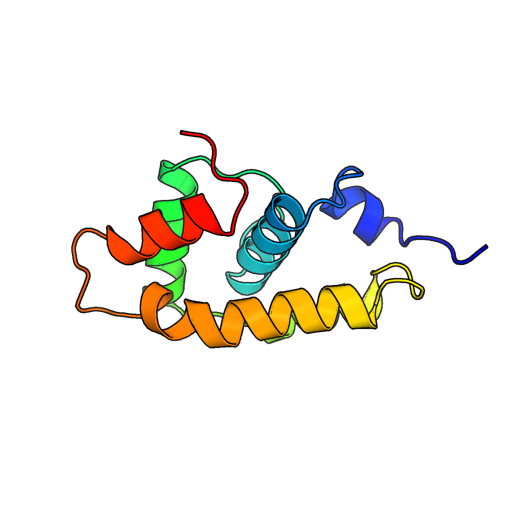6 1.00 96.88 87 ALA A N 1
ATOM 665 C CA . ALA A 1 87 ? 0.704 -4.687 8.543 1.00 96.88 87 ALA A CA 1
ATOM 666 C C . ALA A 1 87 ? -0.758 -5.136 8.580 1.00 96.88 87 ALA A C 1
ATOM 668 O O . ALA A 1 87 ? -1.602 -4.409 9.121 1.00 96.88 87 ALA A O 1
ATOM 669 N N . GLN A 1 88 ? -1.099 -6.287 7.989 1.00 96.00 88 GLN A N 1
ATOM 670 C CA . GLN A 1 88 ? -2.496 -6.640 7.712 1.00 96.00 88 GLN A CA 1
ATOM 671 C C . GLN A 1 88 ? -3.350 -6.691 8.984 1.00 96.00 88 GLN A C 1
ATOM 673 O O . GLN A 1 88 ? -4.450 -6.131 9.002 1.00 96.00 88 GLN A O 1
ATOM 678 N N . SER A 1 89 ? -2.825 -7.284 10.058 1.00 95.75 89 SER A N 1
ATOM 679 C CA . SER A 1 89 ? -3.513 -7.385 11.352 1.00 95.75 89 SER A CA 1
ATOM 680 C C . SER A 1 89 ? -3.844 -6.006 11.939 1.00 95.75 89 SER A C 1
ATOM 682 O O . SER A 1 89 ? -4.978 -5.750 12.343 1.00 95.75 89 SER A O 1
ATOM 684 N N . THR A 1 90 ? -2.888 -5.076 11.901 1.00 96.69 90 THR A N 1
ATOM 685 C CA . THR A 1 90 ? -3.050 -3.702 12.399 1.00 96.69 90 THR A CA 1
ATOM 686 C C . THR A 1 90 ? -4.044 -2.910 11.546 1.00 96.69 90 THR A C 1
ATOM 688 O O . THR A 1 90 ? -4.911 -2.204 12.068 1.00 96.69 90 THR A O 1
ATOM 691 N N . LEU A 1 91 ? -3.968 -3.042 10.218 1.00 96.56 91 LEU A N 1
ATOM 692 C CA . LEU A 1 91 ? -4.863 -2.340 9.295 1.00 96.56 91 LEU A CA 1
ATOM 693 C C . LEU A 1 91 ? -6.317 -2.825 9.416 1.00 96.56 91 LEU A C 1
ATOM 695 O O . LEU A 1 91 ? -7.243 -2.015 9.299 1.00 96.56 91 LEU A O 1
ATOM 699 N N . GLN A 1 92 ? -6.519 -4.120 9.671 1.00 95.56 92 GLN A N 1
ATOM 700 C CA . GLN A 1 92 ? -7.839 -4.749 9.778 1.00 95.56 92 GLN A CA 1
ATOM 701 C C . GLN A 1 92 ? -8.430 -4.748 11.196 1.00 95.56 92 GLN A C 1
ATOM 703 O O . GLN A 1 92 ? -9.632 -4.965 11.328 1.00 95.56 92 GLN A O 1
ATOM 708 N N . SER A 1 93 ? -7.632 -4.465 12.230 1.00 93.62 93 SER A N 1
ATOM 709 C CA . SER A 1 93 ? -8.071 -4.455 13.631 1.00 93.62 93 SER A CA 1
ATOM 710 C C . SER A 1 93 ? -9.276 -3.538 13.867 1.00 93.62 93 SER A C 1
ATOM 712 O O . SER A 1 93 ? -9.238 -2.346 13.570 1.00 93.62 93 SER A O 1
ATOM 714 N N . ASP A 1 94 ? -10.352 -4.066 14.441 1.00 86.19 94 ASP A N 1
ATOM 715 C CA . ASP A 1 94 ? -11.541 -3.309 14.846 1.00 86.19 94 ASP A CA 1
ATOM 716 C C . ASP A 1 94 ? -11.400 -2.658 16.234 1.00 86.19 94 ASP A C 1
ATOM 718 O O . ASP A 1 94 ? -12.149 -1.738 16.562 1.00 86.19 94 ASP A O 1
ATOM 722 N N . MET A 1 95 ? -10.393 -3.068 17.010 1.00 82.50 95 MET A N 1
ATOM 723 C CA . MET A 1 95 ? -10.119 -2.582 18.368 1.00 82.50 95 MET A CA 1
ATOM 724 C C . MET A 1 95 ? -9.506 -1.173 18.407 1.00 82.50 95 MET A C 1
ATOM 726 O O . MET A 1 95 ? -9.581 -0.485 19.426 1.00 82.50 95 MET A O 1
ATOM 730 N N . ASP A 1 96 ? -8.929 -0.712 17.297 1.00 83.44 96 ASP A N 1
ATOM 731 C CA . ASP A 1 96 ? -8.349 0.626 17.154 1.00 83.44 96 ASP A CA 1
ATOM 732 C C . ASP A 1 96 ? -9.399 1.624 16.631 1.00 83.44 96 ASP A C 1
ATOM 734 O O . ASP A 1 96 ? -9.404 2.010 15.459 1.00 83.44 96 ASP A O 1
ATOM 738 N N . TYR A 1 97 ? -10.333 2.036 17.490 1.00 77.62 97 TYR A N 1
ATOM 739 C CA . TYR A 1 97 ? -11.456 2.910 17.108 1.00 77.62 97 TYR A CA 1
ATOM 740 C C . TYR A 1 97 ? -11.027 4.283 16.564 1.00 77.62 97 TYR A C 1
ATOM 742 O O . TYR A 1 97 ? -11.753 4.887 15.770 1.00 77.62 97 TYR A O 1
ATOM 750 N N . GLN A 1 98 ? -9.862 4.785 16.982 1.00 86.25 98 GLN A N 1
ATOM 751 C CA . GLN A 1 98 ? -9.328 6.083 16.553 1.00 86.25 98 GLN A CA 1
ATOM 752 C C . GLN A 1 98 ? -8.381 5.984 15.349 1.00 86.25 98 GLN A C 1
ATOM 754 O O . GLN A 1 98 ? -7.971 7.014 14.816 1.00 86.25 98 GLN A O 1
ATOM 759 N N . LEU A 1 99 ? -8.111 4.770 14.859 1.00 93.12 99 LEU A N 1
ATOM 760 C CA . LEU A 1 99 ? -7.186 4.482 13.759 1.00 93.12 99 LEU A CA 1
ATOM 761 C C . LEU A 1 99 ? -5.728 4.870 14.066 1.00 93.12 99 LEU A C 1
ATOM 763 O O . LEU A 1 99 ? -4.961 5.092 13.131 1.00 93.12 99 LEU A O 1
ATOM 767 N N . HIS A 1 100 ? -5.345 5.032 15.335 1.00 93.50 100 HIS A N 1
ATOM 768 C CA . HIS A 1 100 ? -4.034 5.568 15.708 1.00 93.50 100 HIS A CA 1
ATOM 769 C C . HIS A 1 100 ? -2.897 4.639 15.299 1.00 93.50 100 HIS A C 1
ATOM 771 O O . HIS A 1 100 ? -1.917 5.102 14.705 1.00 93.50 100 HIS A O 1
ATOM 777 N N . ASP A 1 101 ? -3.045 3.347 15.569 1.00 94.38 101 ASP A N 1
ATOM 778 C CA . ASP A 1 101 ? -2.018 2.354 15.265 1.00 94.38 101 ASP A CA 1
ATOM 779 C C . ASP A 1 101 ? -1.921 2.168 13.752 1.00 94.38 101 ASP A C 1
ATOM 781 O O . ASP A 1 101 ? -0.837 2.253 13.173 1.00 94.38 101 ASP A O 1
ATOM 785 N N . ALA A 1 102 ? -3.073 2.051 13.085 1.00 96.25 102 ALA A N 1
ATOM 786 C CA . ALA A 1 102 ? -3.126 1.925 11.634 1.00 96.25 102 ALA A CA 1
ATOM 787 C C . ALA A 1 102 ? -2.561 3.163 10.911 1.00 96.25 102 ALA A C 1
ATOM 789 O O . ALA A 1 102 ? -1.827 3.024 9.934 1.00 96.25 102 ALA A O 1
ATOM 790 N N . LEU A 1 103 ? -2.848 4.382 11.382 1.00 96.88 103 LEU A N 1
ATOM 791 C CA . LEU A 1 103 ? -2.272 5.603 10.808 1.00 96.88 103 LEU A CA 1
ATOM 792 C C . LEU A 1 103 ? -0.774 5.720 11.082 1.00 96.88 103 LEU A C 1
ATOM 794 O O . LEU A 1 103 ? -0.038 6.156 10.201 1.00 96.88 103 LEU A O 1
ATOM 798 N N . SER A 1 104 ? -0.312 5.350 12.276 1.00 96.75 104 SER A N 1
ATOM 799 C CA . SER A 1 104 ? 1.117 5.376 12.608 1.00 96.75 104 SER A CA 1
ATOM 800 C C . SER A 1 104 ? 1.901 4.396 11.741 1.00 96.75 104 SER A C 1
ATOM 802 O O . SER A 1 104 ? 2.964 4.751 11.238 1.00 96.75 104 SER A O 1
ATOM 804 N N . LEU A 1 105 ? 1.333 3.215 11.482 1.00 97.25 105 LEU A N 1
ATOM 805 C CA . LEU A 1 105 ? 1.888 2.254 10.537 1.00 97.25 105 LEU A CA 1
ATOM 806 C C . LEU A 1 105 ? 1.962 2.841 9.123 1.00 97.25 105 LEU A C 1
ATOM 808 O O . LEU A 1 105 ? 3.029 2.830 8.519 1.00 97.25 105 LEU A O 1
ATOM 812 N N . LEU A 1 106 ? 0.871 3.423 8.608 1.00 97.50 106 LEU A N 1
ATOM 813 C CA . LEU A 1 106 ? 0.890 4.002 7.260 1.00 97.50 106 LEU A CA 1
ATOM 814 C C . LEU A 1 106 ? 1.864 5.180 7.134 1.00 97.50 106 LEU A C 1
ATOM 816 O O . LEU A 1 106 ? 2.485 5.323 6.092 1.00 97.50 106 LEU A O 1
ATOM 820 N N . ARG A 1 107 ? 2.044 6.009 8.167 1.00 97.19 107 ARG A N 1
ATOM 821 C CA . ARG A 1 107 ? 3.052 7.087 8.145 1.00 97.19 107 ARG A CA 1
ATOM 82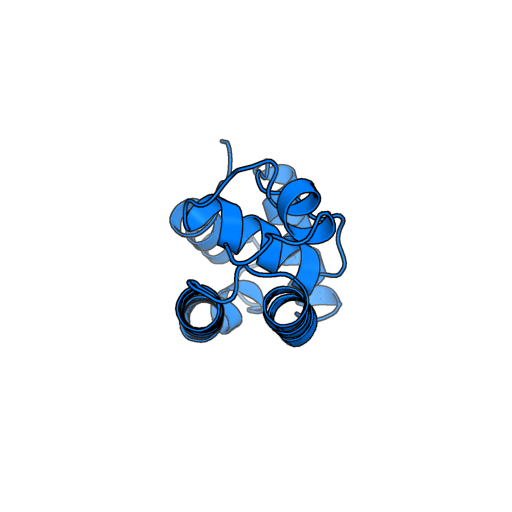2 C C . ARG A 1 107 ? 4.491 6.564 8.128 1.00 97.19 107 ARG A C 1
ATOM 824 O O . ARG A 1 107 ? 5.376 7.291 7.692 1.00 97.19 107 ARG A O 1
ATOM 831 N N . ARG A 1 108 ? 4.725 5.358 8.653 1.00 97.00 108 ARG A N 1
ATOM 832 C CA . ARG A 1 108 ? 6.048 4.729 8.713 1.00 97.00 108 ARG A CA 1
ATOM 833 C C . ARG A 1 108 ? 6.399 4.035 7.400 1.00 97.00 108 ARG A C 1
ATOM 835 O O . ARG A 1 108 ? 7.498 4.227 6.903 1.00 97.00 108 ARG A O 1
ATOM 842 N N . GLU A 1 109 ? 5.461 3.258 6.866 1.00 97.50 109 GLU A N 1
ATOM 843 C CA . GLU A 1 109 ? 5.703 2.368 5.721 1.00 97.50 109 GLU A CA 1
ATOM 844 C C . GLU A 1 109 ? 5.298 2.981 4.374 1.00 97.50 109 GLU A C 1
ATOM 846 O O . GLU A 1 109 ? 5.836 2.628 3.332 1.00 97.50 109 GLU A O 1
ATOM 851 N N . CYS A 1 110 ? 4.314 3.882 4.358 1.00 97.69 110 CYS A N 1
ATOM 852 C CA . CYS A 1 110 ? 3.796 4.490 3.134 1.00 97.69 110 CYS A CA 1
ATOM 853 C C . CYS A 1 110 ? 4.199 5.967 3.032 1.00 97.69 110 CYS A C 1
ATOM 855 O O . CYS A 1 110 ? 4.494 6.651 4.011 1.00 97.69 110 CYS A O 1
ATOM 857 N N . ASN A 1 111 ? 4.125 6.499 1.816 1.00 97.31 111 ASN A N 1
ATOM 858 C CA . ASN A 1 111 ? 4.319 7.906 1.514 1.00 97.31 111 ASN A CA 1
ATOM 859 C C . ASN A 1 111 ? 3.062 8.707 1.896 1.00 97.31 111 ASN A C 1
ATOM 861 O O . ASN A 1 111 ? 2.171 8.978 1.080 1.00 97.31 111 ASN A O 1
ATOM 865 N N . VAL A 1 112 ? 2.968 9.049 3.180 1.00 96.94 112 VAL A N 1
ATOM 866 C CA . VAL A 1 112 ? 1.886 9.862 3.742 1.00 96.94 112 VAL A CA 1
ATOM 867 C C . VAL A 1 112 ? 2.405 11.259 4.051 1.00 96.94 112 VAL A C 1
ATOM 869 O O . VAL A 1 112 ? 3.267 11.453 4.904 1.00 96.94 112 VAL A O 1
ATOM 872 N N . LYS A 1 113 ? 1.827 12.261 3.391 1.00 92.62 113 LYS A N 1
ATOM 873 C CA . LYS A 1 113 ? 2.053 13.666 3.712 1.00 92.62 113 LYS A CA 1
ATOM 874 C C . LYS A 1 113 ? 1.183 14.079 4.900 1.00 92.62 113 LYS A C 1
ATOM 876 O O . LYS A 1 113 ? -0.048 13.959 4.828 1.00 92.62 113 LYS A O 1
ATOM 881 N N . ALA A 1 114 ? 1.854 14.561 5.946 1.00 73.81 114 ALA A N 1
ATOM 882 C CA . ALA A 1 114 ? 1.254 15.249 7.089 1.00 73.81 114 ALA A CA 1
ATOM 883 C C . ALA A 1 114 ? 0.563 16.556 6.664 1.00 73.81 114 ALA A C 1
ATOM 885 O O . ALA A 1 114 ? 1.097 17.250 5.762 1.00 73.81 114 ALA A O 1
#

Secondary structure (DSSP, 8-state):
--PPPHHHHHHHTT--SHHHHHHHHHHHHTTSPP-S-EEHHHHHHHHHHHHHH---HHHHHHHHHHHS-TTSHHHHHHHHHHHHHHHHHHHH-SS-TT-HHHHHHHHHHS-EE-

Radius of gyration: 13.67 Å; chains: 1; bounding box: 32×26×41 Å

Sequence (114 aa):
ARAVSDAWDKATGGHSDEGSLLTLFLTMATGSAPKTLLTEKTAATLIKKIRKSGLKVELATDFIAEHAPVQYHDDYLALWQDFIEDAQSTLQSDMDYQLHDALSLLRRECNVKA

Foldseek 3Di:
DQDFAPVRCVLQVPDDDQQLLLQQLLCQQLVHRGGSEAELVRLVVSLVSCQVPNGNNVRSLVCLVPGNRPVCSVVSNVSSVVLCVPQRCLSNDPVCVVCVSVSVSSVVRHRYDD

pLDDT: mean 93.58, std 8.54, range [45.25, 98.5]

=== Feature glossary ===
Legend for the data blocks above and below:

— What the protein is —

The amino-acid sequence is the protein's primary structure: the linear order of residues from the N-terminus to the C-terminus, written in one-letter code. Everything else here — the 3D coordinates, the secondary structure, the domain annotations — is ultimately a consequence of this string.

Database cross-references. InterPro integrates a dozen domain/family signature databases into unified entries with residue-range hits. GO terms attach function/process/location labels with evidence codes. CATH codes position the fold in a four-level structural taxonomy. Organism is the NCBI-taxonomy species name.

— Where its atoms are —

The mmCIF block holds the 3D Cartesian coordinates of each backbone atom (N, Cα, C, O) in ångströms. mmCIF is the PDB's canonical archive format — a tagged-loop text representation of the atomic model.

The six renders are orthographic views along the three Cartesian axes in both directions. Representation (cartoon, sticks, or surface) and color scheme (sequence-rainbow or by-chain) vary across proteins so the training set covers all the common visualization conventions.

— Local backbone conformation —

Secondary structure is the local, repeating backbone conformation. DSSP classifies it into eight states by reading the hydrogen-bond network: three helix types (H, G, I), two β types (E, B), two non-regular types (T, S), and unstructured coil (-).

SS3 is a coarse helix/strand/coil call (letters a/b/c) made by the P-SEA algorithm from inter-Cα distances and dihedrals. It is less detailed than DSSP but needs only Cα p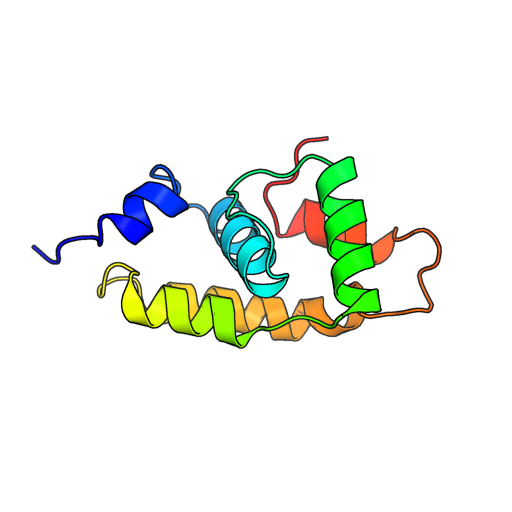ositions.

Backbone dihedral angles. Every residue except chain termini has a φ (preceding-C → N → Cα → C) and a ψ (N → Cα → C → next-N). They are reported in degrees following the IUPAC sign convention. Secondary structure is essentially a statement about which (φ, ψ) basin each residue occupies.

— Global shape and packing —

The geometric summary reports three shape descriptors. Rg (radius of gyration) measures how spread out the Cα atoms are about their centre of mass; compact globular proteins have small Rg, elongated or unfolded ones large. Cα contacts (<8 Å, |i−j|>4) count long-range residue pairs in spatial proximity — high for tightly packed folds, near zero for rods or random coil. The bounding-box extents give the protein's footprint along x, y, z in Å.

Solvent accessibility: the surface area of each residue that a 1.4 Å water probe can touch, in Å². When only backbone atoms are present the absolute values are lower than full-atom SASA (side chains contribute most of the area) and are flagged as backbone-only.

Plot images: a contact map (which residues are close in 3D, as an N×N binary image), a Ramachandran scatter (backbone torsion angles, revealing secondary-structure composition at a glance), and — for AlphaFold structures — a PAE heatmap (pairwise prediction confidence).

— Structural neighborhood —

Foldseek's 3Di representation compresses backbone geometry into a per-residue letter drawn from a learned twenty-state alphabet. It captures the tertiary interaction pattern around each residue — which residues are packed against it in space, regardless of where they are in sequence.

Structural nearest neighbors (via Foldseek easy-search vs the PDB). Reported per hit: target PDB id, E-value, and alignment TM-score. A TM-score above ~0.5 is the conventional threshold for 'same fold'.

— Confidence and disorder —

pLDDT (predicted Local Distance Difference Test) is AlphaFold's per-residue confidence score, ranging from 0 to 100. Values above 90 indicate high confidence (typically well-packed cores); 70–90 is confident; 50–70 low confidence; below 50 usually means the region is disordered or the prediction is unreliable there. AlphaFold stores pLDDT in the mmCIF B-factor column.

For experimental (PDB) structures, the B-factor (temperature factor) quantifies the positional spread of each atom in the crystal — a combination of thermal vibration and static disorder — in units of Å². High B-factors mark flexible loops or poorly resolved regions; low B-factors mark the rigid, well-ordered core.

Predicted Aligned Error (PAE) is an AlphaFold confidence matrix: entry (i, j) is the expected error in the position of residue j, in ångströms, when the prediction is superimposed on the true structure at residue i. Low PAE within a block of residues means that block is internally rigid and well-predicted; high PAE between two blocks means their relative placement is uncertain even if each block individually is confident.